Protein AF-A0A7V3MXJ9-F1 (afdb_monomer_lite)

Secondary structure (DSSP, 8-state):
-HHHHHHHHHHHHHHHHHHHHHHTTPPPPHHHHHHHH-----HHHHHHHHHHHHHHHHTTSS-TT---

Structure (mmCIF, N/CA/C/O backbone):
data_AF-A0A7V3MXJ9-F1
#
_entry.id   AF-A0A7V3MXJ9-F1
#
loop_
_atom_site.group_PDB
_atom_site.id
_atom_site.type_symbol
_atom_site.label_atom_id
_atom_site.label_alt_id
_atom_site.label_comp_id
_atom_site.label_asym_id
_atom_site.label_entity_id
_atom_site.label_seq_id
_atom_site.pdbx_PDB_ins_code
_atom_site.Cartn_x
_atom_site.Cartn_y
_atom_site.Cartn_z
_atom_site.occupancy
_atom_site.B_iso_or_equiv
_atom_site.auth_seq_id
_atom_site.auth_comp_id
_atom_site.auth_asym_id
_atom_site.auth_atom_id
_atom_site.pdbx_PDB_model_num
ATOM 1 N N . MET A 1 1 ? 12.425 0.464 -20.158 1.00 59.44 1 MET A N 1
ATOM 2 C CA . MET A 1 1 ? 13.204 1.357 -19.269 1.00 59.44 1 MET A CA 1
ATOM 3 C C . MET A 1 1 ? 12.435 2.565 -18.727 1.00 59.44 1 MET A C 1
ATOM 5 O O . MET A 1 1 ? 12.202 2.574 -17.528 1.00 59.44 1 MET A O 1
ATOM 9 N N . ARG A 1 2 ? 12.017 3.581 -19.513 1.00 63.50 2 ARG A N 1
ATOM 10 C CA . ARG A 1 2 ? 11.271 4.741 -18.945 1.00 63.50 2 ARG A CA 1
ATOM 11 C C . ARG A 1 2 ? 9.927 4.354 -18.309 1.00 63.50 2 ARG A C 1
ATOM 13 O O . ARG A 1 2 ? 9.607 4.843 -17.229 1.00 63.50 2 ARG A O 1
ATOM 20 N N . ASP A 1 3 ? 9.195 3.436 -18.935 1.00 72.69 3 ASP A N 1
ATOM 21 C CA . ASP A 1 3 ? 7.888 2.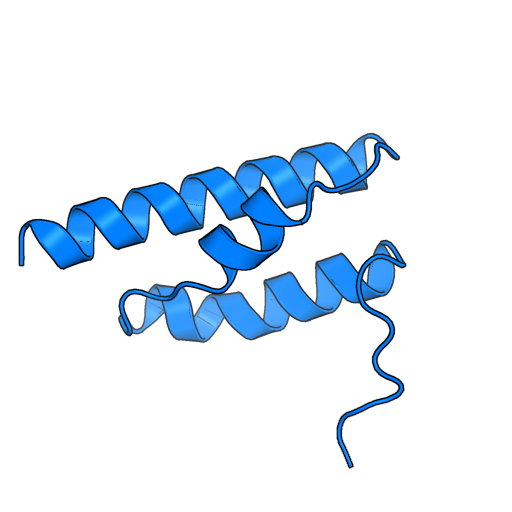988 -18.433 1.00 72.69 3 ASP A CA 1
ATOM 22 C C . ASP A 1 3 ? 7.988 2.130 -17.167 1.00 72.69 3 ASP A C 1
ATOM 24 O O . ASP A 1 3 ? 7.140 2.233 -16.283 1.00 72.69 3 ASP A O 1
ATOM 28 N N . GLU A 1 4 ? 9.056 1.342 -17.028 1.00 72.06 4 GLU A N 1
ATOM 29 C CA . GLU A 1 4 ? 9.299 0.506 -15.845 1.00 72.06 4 GLU A CA 1
ATOM 30 C C . GLU A 1 4 ? 9.630 1.359 -14.617 1.00 72.06 4 GLU A C 1
ATOM 32 O O . GLU A 1 4 ? 9.136 1.077 -13.528 1.00 72.06 4 GLU A O 1
ATOM 37 N N . TYR A 1 5 ? 10.407 2.435 -14.795 1.00 80.88 5 TYR A N 1
ATOM 38 C CA . TYR A 1 5 ? 10.706 3.390 -13.725 1.00 80.88 5 TYR A CA 1
ATOM 39 C C . TYR A 1 5 ? 9.461 4.183 -13.310 1.00 80.88 5 TYR A C 1
ATOM 41 O O . TYR A 1 5 ? 9.161 4.310 -12.125 1.00 80.88 5 TYR A O 1
ATOM 49 N N . ALA A 1 6 ? 8.683 4.669 -14.283 1.00 85.00 6 ALA A N 1
ATOM 50 C CA . ALA A 1 6 ? 7.426 5.354 -13.995 1.00 85.00 6 ALA A CA 1
ATOM 51 C C . ALA A 1 6 ? 6.428 4.434 -13.271 1.00 85.00 6 ALA A C 1
ATOM 53 O O . ALA A 1 6 ? 5.723 4.880 -12.365 1.00 85.00 6 ALA A O 1
ATOM 54 N N . GLN A 1 7 ? 6.376 3.151 -13.643 1.00 82.38 7 GLN A N 1
ATOM 55 C CA . GLN A 1 7 ? 5.572 2.161 -12.936 1.00 82.38 7 GLN A CA 1
ATOM 56 C C . GLN A 1 7 ? 6.082 1.937 -11.512 1.00 82.38 7 GLN A C 1
ATOM 58 O O . GLN A 1 7 ? 5.279 1.973 -10.587 1.00 82.38 7 GLN A O 1
ATOM 63 N N . HIS A 1 8 ? 7.394 1.779 -11.328 1.00 84.69 8 HIS A N 1
ATOM 64 C CA . HIS A 1 8 ? 8.012 1.606 -10.014 1.00 84.69 8 HIS A CA 1
ATOM 65 C C . HIS A 1 8 ? 7.634 2.735 -9.042 1.00 84.69 8 HIS A C 1
ATOM 67 O O . HIS A 1 8 ? 7.143 2.470 -7.944 1.00 84.69 8 HIS A O 1
ATOM 73 N N . GLU A 1 9 ? 7.770 3.990 -9.481 1.00 88.19 9 GLU A N 1
ATOM 74 C CA . GLU A 1 9 ? 7.388 5.177 -8.708 1.00 88.19 9 GLU A CA 1
ATOM 75 C C . GLU A 1 9 ? 5.904 5.173 -8.317 1.00 88.19 9 GLU A C 1
ATOM 77 O O . GLU A 1 9 ? 5.548 5.498 -7.181 1.00 88.19 9 GLU A O 1
ATOM 82 N N . ARG A 1 10 ? 5.013 4.790 -9.243 1.00 87.25 10 ARG A N 1
ATOM 83 C CA . ARG A 1 10 ? 3.573 4.692 -8.957 1.00 87.25 10 ARG A CA 1
ATOM 84 C C . ARG A 1 10 ? 3.292 3.640 -7.887 1.00 87.25 10 ARG A C 1
ATOM 86 O O . ARG A 1 10 ? 2.561 3.937 -6.942 1.00 87.25 10 ARG A O 1
ATOM 93 N N . SER A 1 11 ? 3.895 2.459 -8.002 1.00 84.31 11 SER A N 1
ATOM 94 C CA . SER A 1 11 ? 3.726 1.371 -7.035 1.00 84.31 11 SER A CA 1
ATOM 95 C C . SER A 1 11 ? 4.240 1.762 -5.651 1.00 84.31 11 SER A C 1
ATOM 97 O O . SER A 1 11 ? 3.569 1.512 -4.652 1.00 84.31 11 SER A O 1
ATOM 99 N N . TRP A 1 12 ? 5.395 2.430 -5.572 1.00 86.94 12 TRP A N 1
ATOM 100 C CA . TRP A 1 12 ? 5.957 2.914 -4.307 1.00 86.94 12 TRP A CA 1
ATOM 101 C C . TRP A 1 12 ? 5.074 3.957 -3.627 1.00 86.94 12 TRP A C 1
ATOM 103 O O . TRP A 1 12 ? 4.793 3.853 -2.432 1.00 86.94 12 TRP A O 1
ATOM 113 N N . ARG A 1 13 ? 4.571 4.936 -4.383 1.00 89.69 13 ARG A N 1
ATOM 114 C CA . ARG A 1 13 ? 3.653 5.946 -3.836 1.00 89.69 13 ARG A CA 1
ATOM 115 C C . ARG A 1 13 ? 2.353 5.321 -3.344 1.00 89.69 13 ARG A C 1
ATOM 117 O O . ARG A 1 13 ? 1.853 5.728 -2.300 1.00 89.69 13 ARG A O 1
ATOM 124 N N . ALA A 1 14 ? 1.820 4.338 -4.065 1.00 87.81 14 ALA A N 1
ATOM 125 C CA . ALA A 1 14 ? 0.621 3.621 -3.647 1.00 87.81 14 ALA A CA 1
ATOM 126 C C . ALA A 1 14 ? 0.851 2.840 -2.341 1.00 87.81 14 ALA A C 1
ATOM 128 O O . ALA A 1 14 ? 0.052 2.952 -1.415 1.00 87.81 14 ALA A O 1
ATOM 129 N N . ARG A 1 15 ? 1.996 2.158 -2.200 1.00 86.19 15 ARG A N 1
ATOM 130 C CA . ARG A 1 15 ? 2.389 1.497 -0.942 1.00 86.19 15 ARG A CA 1
ATOM 131 C C . ARG A 1 15 ? 2.477 2.457 0.234 1.00 86.19 15 ARG A C 1
ATOM 133 O O . ARG A 1 15 ? 1.940 2.168 1.297 1.00 86.19 15 ARG A O 1
ATOM 140 N N . ALA A 1 16 ? 3.100 3.616 0.037 1.00 87.31 16 ALA A N 1
ATOM 141 C CA . ALA A 1 16 ? 3.194 4.625 1.086 1.00 87.31 16 ALA A CA 1
ATOM 142 C C . ALA A 1 16 ? 1.807 5.118 1.537 1.00 87.31 16 ALA A C 1
ATOM 144 O O . ALA A 1 16 ? 1.583 5.309 2.730 1.00 87.31 16 ALA A O 1
ATOM 145 N N . ARG A 1 17 ? 0.854 5.283 0.606 1.00 88.94 17 ARG A N 1
ATOM 146 C CA . ARG A 1 17 ? -0.532 5.653 0.942 1.00 88.94 17 ARG A CA 1
ATOM 147 C C . ARG A 1 17 ? -1.246 4.565 1.733 1.00 88.94 17 ARG A C 1
ATOM 149 O O . ARG A 1 17 ? -1.903 4.897 2.713 1.00 88.94 17 ARG A O 1
ATOM 156 N N . ILE A 1 18 ? -1.088 3.300 1.341 1.00 85.94 18 ILE A N 1
ATOM 157 C CA . ILE A 1 18 ? -1.641 2.149 2.070 1.00 85.94 18 ILE A CA 1
ATOM 158 C C . ILE A 1 18 ? -1.124 2.142 3.508 1.00 85.94 18 ILE A C 1
ATOM 160 O O . ILE A 1 18 ? -1.924 2.125 4.439 1.00 85.94 18 ILE A O 1
ATOM 164 N N . ALA A 1 19 ? 0.197 2.226 3.693 1.00 83.88 19 ALA A N 1
ATOM 165 C CA . ALA A 1 19 ? 0.811 2.220 5.017 1.00 83.88 19 ALA A CA 1
ATOM 166 C C . ALA A 1 19 ? 0.309 3.387 5.887 1.00 83.88 19 ALA A C 1
ATOM 168 O O . ALA A 1 19 ? -0.033 3.197 7.052 1.00 83.88 19 ALA A O 1
ATOM 169 N N . GLN A 1 20 ? 0.191 4.591 5.314 1.00 87.44 20 GLN A N 1
ATOM 170 C CA . GLN A 1 20 ? -0.356 5.758 6.017 1.00 87.44 20 GLN A CA 1
ATOM 171 C C . GLN A 1 20 ? -1.844 5.612 6.356 1.00 87.44 20 GLN A C 1
ATOM 173 O O . GLN A 1 20 ? -2.273 6.069 7.414 1.00 87.44 20 GLN A O 1
ATOM 178 N N . ALA A 1 21 ? -2.650 5.029 5.466 1.00 8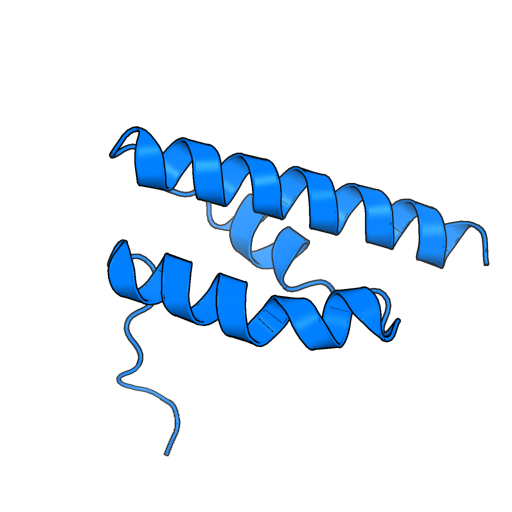5.44 21 ALA A N 1
ATOM 179 C CA . ALA A 1 21 ? -4.067 4.786 5.715 1.00 85.44 21 ALA A CA 1
ATOM 180 C C . ALA A 1 21 ? -4.252 3.761 6.840 1.00 85.44 21 ALA A C 1
ATOM 182 O O . ALA A 1 21 ? -4.948 4.063 7.808 1.00 85.44 21 ALA A O 1
ATOM 183 N N . ALA A 1 22 ? -3.538 2.633 6.774 1.00 83.00 22 ALA A N 1
ATOM 184 C CA . ALA A 1 22 ? -3.550 1.596 7.801 1.00 83.00 22 ALA A CA 1
ATOM 185 C C . ALA A 1 22 ? -3.102 2.134 9.171 1.00 83.00 22 ALA A C 1
ATOM 187 O O . ALA A 1 22 ? -3.807 1.957 10.161 1.00 83.00 22 ALA A O 1
ATOM 188 N N . ALA A 1 23 ? -1.986 2.873 9.228 1.00 81.88 23 ALA A N 1
ATOM 189 C CA . ALA A 1 23 ? -1.494 3.475 10.471 1.00 81.88 23 ALA A CA 1
ATOM 190 C C . ALA A 1 23 ? -2.466 4.508 11.068 1.00 81.88 23 ALA A C 1
ATOM 192 O O . ALA A 1 23 ? -2.535 4.669 12.283 1.00 81.88 23 ALA A O 1
ATOM 193 N N . ALA A 1 24 ? -3.227 5.206 10.220 1.00 84.38 24 ALA A N 1
ATOM 194 C CA . ALA A 1 24 ? -4.242 6.168 10.640 1.00 84.38 24 ALA A CA 1
ATOM 195 C C . ALA A 1 24 ? -5.612 5.527 10.940 1.00 84.38 24 ALA A C 1
ATOM 197 O O . ALA A 1 24 ? -6.556 6.259 11.234 1.00 84.38 24 ALA A O 1
ATOM 198 N N . GLY A 1 25 ? -5.754 4.200 10.810 1.00 81.69 25 GLY A N 1
ATOM 199 C CA . GLY A 1 25 ? -7.041 3.507 10.937 1.00 81.69 25 GLY A CA 1
ATOM 200 C C . GLY A 1 25 ? -8.077 3.950 9.896 1.00 81.69 25 GLY A C 1
ATOM 201 O O . GLY A 1 25 ? -9.278 3.879 10.146 1.00 81.69 25 GLY A O 1
ATOM 202 N N . ARG A 1 26 ? -7.625 4.473 8.751 1.00 82.94 26 ARG A N 1
ATOM 203 C CA . ARG A 1 26 ? -8.491 4.915 7.654 1.00 82.94 26 ARG A CA 1
ATOM 204 C C . ARG A 1 26 ? -8.679 3.791 6.635 1.00 82.94 26 ARG A C 1
ATOM 206 O O . ARG A 1 26 ? -7.772 2.974 6.472 1.00 82.94 26 ARG A O 1
ATOM 213 N N . PRO A 1 27 ? -9.808 3.783 5.905 1.00 82.50 27 PRO A N 1
ATOM 214 C CA . PRO A 1 27 ? -10.012 2.851 4.806 1.00 82.50 27 PRO A CA 1
ATOM 215 C C . PRO A 1 27 ? -8.872 2.931 3.787 1.00 82.50 27 PRO A C 1
ATOM 217 O O . PRO A 1 27 ? -8.407 4.021 3.440 1.00 82.50 27 PRO A O 1
ATOM 220 N N . VAL A 1 28 ? -8.430 1.769 3.312 1.00 83.31 28 VAL A N 1
ATOM 221 C CA . VAL A 1 28 ? -7.501 1.657 2.187 1.00 83.31 28 VAL A CA 1
ATOM 222 C C . VAL A 1 28 ? -8.314 1.617 0.895 1.00 83.31 28 VAL A C 1
ATOM 224 O O . VAL A 1 28 ? -9.290 0.884 0.797 1.00 83.31 28 VAL A O 1
ATOM 227 N N . GLU A 1 29 ? -7.907 2.401 -0.099 1.00 84.62 29 GLU A N 1
ATOM 228 C CA . GLU A 1 29 ? -8.582 2.468 -1.396 1.00 84.62 29 GLU A CA 1
ATOM 229 C C . GLU A 1 29 ? -8.132 1.322 -2.322 1.00 84.62 29 GLU A C 1
ATOM 231 O O . GLU A 1 29 ? -6.931 1.139 -2.551 1.00 84.62 29 GLU A O 1
ATOM 236 N N . ASP A 1 30 ? -9.077 0.625 -2.963 1.00 78.56 30 ASP A N 1
ATOM 237 C CA . ASP A 1 30 ? -8.809 -0.492 -3.894 1.00 78.56 30 ASP A CA 1
ATOM 238 C C . ASP A 1 30 ? -7.851 -0.120 -5.035 1.00 78.56 30 ASP A C 1
ATOM 240 O O . ASP A 1 30 ? -7.042 -0.932 -5.502 1.00 78.56 30 ASP A O 1
ATOM 244 N N . ARG A 1 31 ? -7.901 1.143 -5.481 1.00 80.88 31 ARG A N 1
ATOM 245 C CA . ARG A 1 31 ? -6.987 1.662 -6.507 1.00 80.88 31 ARG A CA 1
ATOM 246 C C . ARG A 1 31 ? -5.535 1.643 -6.032 1.00 80.88 31 ARG A C 1
ATOM 248 O O . ARG A 1 31 ? -4.645 1.346 -6.823 1.00 80.88 31 ARG A O 1
ATOM 255 N N . ASP A 1 32 ? -5.288 1.974 -4.765 1.00 82.38 32 ASP A N 1
ATOM 256 C CA . ASP A 1 32 ? -3.937 2.032 -4.220 1.00 82.38 32 ASP A CA 1
ATOM 257 C C . ASP A 1 32 ? -3.420 0.601 -4.023 1.00 82.38 32 ASP A C 1
ATOM 259 O O . ASP A 1 32 ? -2.269 0.332 -4.359 1.00 82.38 32 ASP A O 1
ATOM 263 N N . VAL A 1 33 ? -4.281 -0.347 -3.631 1.00 77.62 33 VAL A N 1
ATOM 264 C CA . VAL A 1 33 ? -3.950 -1.786 -3.600 1.00 77.62 33 VAL A CA 1
ATOM 265 C C . VAL A 1 33 ? -3.576 -2.292 -4.993 1.00 77.62 33 VAL A C 1
ATOM 267 O O . VAL A 1 33 ? -2.493 -2.846 -5.181 1.00 77.62 33 VAL A O 1
ATOM 270 N N . THR A 1 34 ? -4.414 -2.037 -5.998 1.00 79.19 34 THR A N 1
ATOM 271 C CA . THR A 1 34 ? -4.170 -2.469 -7.385 1.00 79.19 34 THR A CA 1
ATOM 272 C C . THR A 1 34 ? -2.857 -1.902 -7.933 1.00 79.19 34 THR A C 1
ATOM 274 O O . THR A 1 34 ? -2.059 -2.627 -8.529 1.00 79.19 34 THR A O 1
ATOM 277 N N . VAL A 1 35 ? -2.582 -0.614 -7.701 1.00 82.50 35 VAL A N 1
ATOM 278 C CA . VAL A 1 35 ? -1.344 0.037 -8.159 1.00 82.50 35 VAL A CA 1
ATOM 279 C C . VAL A 1 35 ? -0.119 -0.459 -7.384 1.00 82.50 35 VAL A C 1
ATOM 281 O O . VAL A 1 35 ? 0.935 -0.665 -7.986 1.00 82.50 35 VAL A O 1
ATOM 284 N N . ALA A 1 36 ? -0.242 -0.686 -6.075 1.00 80.56 36 ALA A N 1
ATOM 285 C CA . ALA A 1 36 ? 0.837 -1.208 -5.238 1.00 80.56 36 ALA A CA 1
ATOM 286 C C . ALA A 1 36 ? 1.218 -2.652 -5.602 1.00 80.56 36 ALA A C 1
ATOM 288 O O . ALA A 1 36 ? 2.397 -3.013 -5.533 1.00 80.56 36 ALA A O 1
ATOM 289 N N . LEU A 1 37 ? 0.233 -3.461 -6.006 1.00 73.44 37 LEU A N 1
ATOM 290 C CA . LEU A 1 37 ? 0.424 -4.824 -6.509 1.00 73.44 37 LEU A CA 1
ATOM 291 C C . LEU A 1 37 ? 0.907 -4.855 -7.966 1.00 73.44 37 LEU A C 1
ATOM 293 O O . LEU A 1 37 ? 1.576 -5.810 -8.364 1.00 73.44 37 LEU A O 1
ATOM 297 N N . GLY A 1 38 ? 0.627 -3.808 -8.749 1.00 72.81 38 GLY A N 1
ATOM 298 C CA . GLY A 1 38 ? 1.169 -3.605 -10.090 1.00 72.81 38 GLY A CA 1
ATOM 299 C C . GLY A 1 38 ? 2.689 -3.441 -10.059 1.00 72.81 38 GLY A C 1
ATOM 300 O O . GLY A 1 38 ? 3.199 -2.329 -9.999 1.00 72.81 38 GLY A O 1
ATOM 301 N N . SER A 1 39 ? 3.424 -4.550 -10.070 1.00 67.81 39 SER A N 1
ATOM 302 C CA . SER A 1 39 ? 4.887 -4.604 -9.985 1.00 67.81 39 SER A CA 1
ATOM 303 C C . SER A 1 39 ? 5.545 -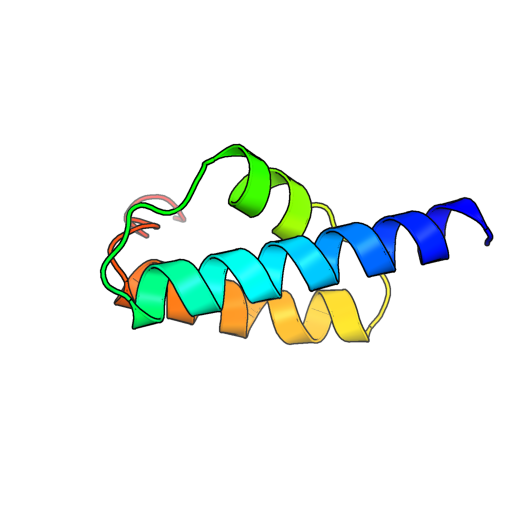4.367 -11.348 1.00 67.81 39 SER A C 1
ATOM 305 O O . SER A 1 39 ? 5.144 -4.969 -12.340 1.00 67.81 39 SER A O 1
ATOM 307 N N . CYS A 1 40 ? 6.618 -3.568 -11.402 1.00 75.19 40 CYS A N 1
ATOM 308 C CA . CYS A 1 40 ? 7.482 -3.480 -12.590 1.00 75.19 40 CYS A CA 1
ATOM 309 C C . CYS A 1 40 ? 8.411 -4.704 -12.757 1.00 75.19 40 CYS A C 1
ATOM 311 O O . CYS A 1 40 ? 9.257 -4.726 -13.645 1.00 75.19 40 CYS A O 1
ATOM 313 N N . GLY A 1 41 ? 8.298 -5.717 -11.888 1.00 67.38 41 GLY A N 1
ATOM 314 C CA . GLY A 1 41 ? 9.068 -6.961 -11.966 1.00 67.38 41 GLY A CA 1
ATOM 315 C C . GLY A 1 41 ? 10.507 -6.873 -11.442 1.00 67.38 41 GLY A C 1
ATOM 316 O O . GLY A 1 41 ? 11.197 -7.897 -11.401 1.00 67.38 41 GLY A O 1
ATOM 317 N N . CYS A 1 42 ? 10.980 -5.706 -10.992 1.00 75.25 42 CYS A N 1
ATOM 318 C CA . CYS A 1 42 ? 12.324 -5.572 -10.420 1.00 75.25 42 CYS A CA 1
ATOM 319 C C . CYS A 1 42 ? 12.469 -6.335 -9.085 1.00 75.25 42 CYS A C 1
ATOM 321 O O . CYS A 1 42 ? 11.480 -6.706 -8.441 1.00 75.25 42 CYS A O 1
ATOM 323 N N . GLY A 1 43 ? 13.715 -6.601 -8.677 1.00 70.81 43 GLY A N 1
ATOM 324 C CA . GLY A 1 43 ? 14.018 -7.335 -7.441 1.00 70.81 43 GLY A CA 1
ATOM 325 C C . GLY A 1 43 ? 13.443 -6.666 -6.190 1.00 70.81 43 GLY A C 1
ATOM 326 O O . GLY A 1 43 ? 12.868 -7.345 -5.345 1.00 70.81 43 GLY A O 1
ATOM 327 N N . GLU A 1 44 ? 13.495 -5.335 -6.119 1.00 73.19 44 GLU A N 1
ATOM 328 C CA . GLU A 1 44 ? 12.946 -4.559 -5.002 1.00 73.19 44 GLU A CA 1
ATOM 329 C C . GLU A 1 44 ? 11.427 -4.676 -4.907 1.00 73.19 44 GLU A C 1
ATOM 331 O O . GLU A 1 44 ? 10.901 -4.953 -3.829 1.00 73.19 44 GLU A O 1
ATOM 336 N N . CYS A 1 45 ? 10.707 -4.532 -6.028 1.00 71.81 45 CYS A N 1
ATOM 337 C CA . CYS A 1 45 ? 9.257 -4.712 -6.0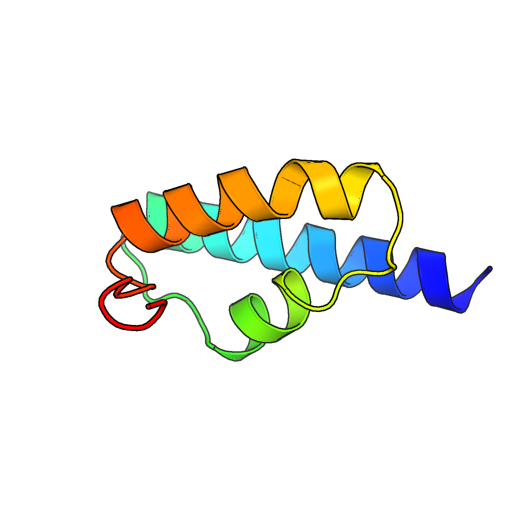55 1.00 71.81 45 CYS A CA 1
ATOM 338 C C . CYS A 1 45 ? 8.871 -6.126 -5.612 1.00 71.81 45 CYS A C 1
ATOM 340 O O . CYS A 1 45 ? 7.942 -6.268 -4.820 1.00 71.81 45 CYS A O 1
ATOM 342 N N . ARG A 1 46 ? 9.606 -7.157 -6.055 1.00 73.88 46 ARG A N 1
ATOM 343 C CA . ARG A 1 46 ? 9.380 -8.551 -5.636 1.00 73.88 46 ARG A CA 1
ATOM 344 C C . ARG A 1 46 ? 9.645 -8.774 -4.147 1.00 73.88 46 ARG A C 1
ATOM 346 O O . ARG A 1 46 ? 8.839 -9.432 -3.496 1.00 73.88 46 ARG A O 1
ATOM 353 N N . ALA A 1 47 ? 10.730 -8.218 -3.609 1.00 76.69 47 ALA A N 1
ATOM 354 C CA . ALA A 1 47 ? 11.100 -8.379 -2.202 1.00 76.69 47 ALA A CA 1
ATOM 355 C C . ALA A 1 47 ? 10.042 -7.799 -1.246 1.00 76.69 47 ALA A C 1
ATOM 357 O O . ALA A 1 47 ? 9.746 -8.383 -0.211 1.00 76.69 47 ALA A O 1
ATOM 358 N N . SER A 1 48 ? 9.416 -6.694 -1.641 1.00 74.44 48 SER A N 1
ATOM 359 C CA . SER A 1 48 ? 8.491 -5.911 -0.810 1.00 74.44 48 SER A CA 1
ATOM 360 C C . SER A 1 48 ? 7.015 -6.317 -0.924 1.00 74.44 48 SER A C 1
ATOM 362 O O . SER A 1 48 ? 6.201 -5.876 -0.118 1.00 74.44 48 SER A O 1
ATOM 364 N N . VAL A 1 49 ? 6.630 -7.161 -1.896 1.00 75.19 49 VAL A N 1
ATOM 365 C CA . VAL A 1 49 ? 5.234 -7.639 -2.030 1.00 75.19 49 VAL A CA 1
ATOM 366 C C . VAL A 1 49 ? 4.796 -8.458 -0.815 1.00 75.19 49 VAL A C 1
ATOM 368 O O . VAL A 1 49 ? 3.660 -8.318 -0.374 1.00 75.19 49 VAL A O 1
ATOM 371 N N . ARG A 1 50 ? 5.683 -9.293 -0.256 1.00 75.31 50 ARG A N 1
ATOM 372 C CA . ARG A 1 50 ? 5.346 -10.118 0.916 1.00 75.31 50 ARG A CA 1
ATOM 373 C C . ARG A 1 5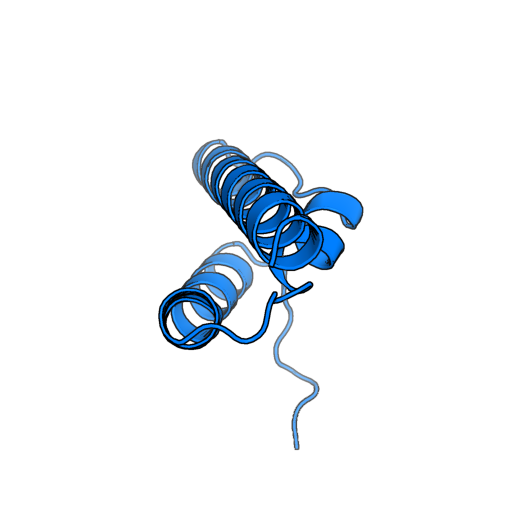0 ? 5.085 -9.276 2.157 1.00 75.31 50 ARG A C 1
ATOM 375 O O . ARG A 1 50 ? 4.132 -9.559 2.874 1.00 75.31 50 ARG A O 1
ATOM 382 N N . ASP A 1 51 ? 5.909 -8.262 2.394 1.00 78.12 51 ASP A N 1
ATOM 383 C CA . ASP A 1 51 ? 5.745 -7.392 3.558 1.00 78.12 51 ASP A CA 1
ATOM 384 C C . ASP A 1 51 ? 4.489 -6.531 3.419 1.00 78.12 51 ASP A C 1
ATOM 386 O O . ASP A 1 51 ? 3.677 -6.502 4.338 1.00 78.12 51 ASP A O 1
ATOM 390 N N . LEU A 1 52 ? 4.226 -5.991 2.222 1.00 75.75 52 LEU A N 1
ATOM 391 C CA . LEU A 1 52 ? 2.968 -5.297 1.938 1.00 75.75 52 LEU A CA 1
ATOM 392 C C . LEU A 1 52 ? 1.740 -6.194 2.177 1.00 75.75 52 LEU A C 1
ATOM 394 O O . LEU A 1 52 ? 0.759 -5.753 2.768 1.00 75.75 52 LEU A O 1
ATOM 398 N N . ALA A 1 53 ? 1.775 -7.452 1.727 1.00 75.44 53 ALA A N 1
ATOM 399 C CA . ALA A 1 53 ? 0.668 -8.384 1.931 1.00 75.44 53 ALA A CA 1
ATOM 400 C C . ALA A 1 53 ? 0.431 -8.684 3.422 1.00 75.44 53 ALA A C 1
ATOM 402 O O . ALA A 1 53 ? -0.717 -8.764 3.854 1.00 75.44 53 ALA A O 1
ATOM 403 N N . ARG A 1 54 ? 1.502 -8.804 4.222 1.00 79.69 54 ARG A N 1
ATOM 404 C CA . ARG A 1 54 ? 1.402 -8.968 5.683 1.00 79.69 54 ARG A CA 1
ATOM 405 C C . ARG A 1 54 ? 0.800 -7.742 6.356 1.00 79.69 54 ARG A C 1
ATOM 407 O O . ARG A 1 54 ? -0.060 -7.900 7.214 1.00 79.69 54 ARG A O 1
ATOM 414 N N . GLU A 1 55 ? 1.233 -6.545 5.973 1.00 75.56 55 GLU A N 1
ATOM 415 C CA . GLU A 1 55 ? 0.706 -5.286 6.513 1.00 75.56 55 GLU A CA 1
ATOM 416 C C . GLU A 1 55 ? -0.785 -5.126 6.200 1.00 75.56 55 GLU A C 1
ATOM 418 O O . GLU A 1 55 ? -1.578 -4.820 7.087 1.00 75.56 55 GLU A O 1
ATOM 423 N N . LEU A 1 56 ? -1.183 -5.408 4.958 1.00 74.38 56 LEU A N 1
ATOM 424 C CA . LEU A 1 56 ? -2.583 -5.386 4.533 1.00 74.38 56 LEU A CA 1
ATOM 425 C C . LEU A 1 56 ? -3.438 -6.429 5.265 1.00 74.38 56 LEU A C 1
ATOM 427 O O . LEU A 1 56 ? -4.584 -6.142 5.606 1.00 74.38 56 LEU A 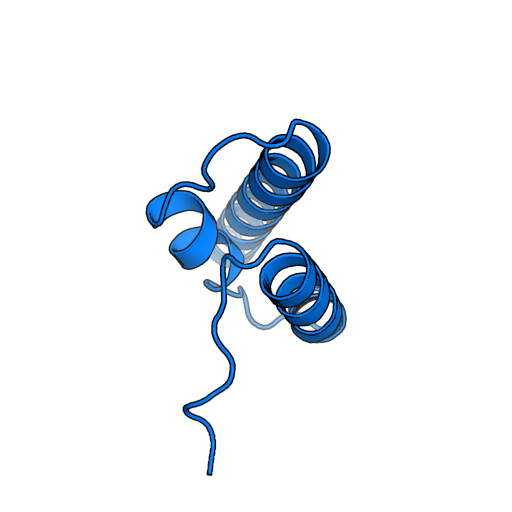O 1
ATOM 431 N N . HIS A 1 57 ? -2.891 -7.617 5.531 1.00 79.56 57 HIS A N 1
ATOM 432 C CA . HIS A 1 57 ? -3.571 -8.629 6.337 1.00 79.56 57 HIS A CA 1
ATOM 433 C C . HIS A 1 57 ? -3.730 -8.188 7.798 1.00 79.56 57 HIS A C 1
ATOM 435 O O . HIS A 1 57 ? -4.824 -8.266 8.349 1.00 79.56 57 HIS A O 1
ATOM 441 N N . ALA A 1 58 ? -2.668 -7.660 8.413 1.00 77.19 58 ALA A N 1
ATOM 442 C CA . ALA A 1 58 ? -2.712 -7.148 9.783 1.00 77.19 58 ALA A CA 1
ATOM 443 C C . ALA A 1 58 ? -3.693 -5.972 9.939 1.00 77.19 58 ALA A C 1
ATOM 445 O O . ALA A 1 58 ? -4.310 -5.818 10.990 1.00 77.19 58 ALA A O 1
ATOM 446 N N . ALA A 1 59 ? -3.864 -5.169 8.887 1.00 70.00 59 ALA A N 1
ATOM 447 C CA . ALA A 1 59 ? -4.843 -4.088 8.827 1.00 70.00 59 ALA A CA 1
ATOM 448 C C . ALA A 1 59 ? -6.286 -4.564 8.551 1.00 70.00 59 ALA A C 1
ATOM 450 O O . ALA A 1 59 ? -7.190 -3.733 8.504 1.00 70.00 59 ALA A O 1
ATOM 451 N N . GLY A 1 60 ? -6.515 -5.867 8.338 1.00 73.25 60 GLY A N 1
ATOM 452 C CA . GLY A 1 60 ? -7.832 -6.428 8.013 1.00 73.25 60 GLY A CA 1
ATOM 453 C C . GLY A 1 60 ? -8.344 -6.066 6.613 1.00 73.25 60 GLY A C 1
ATOM 454 O O . GLY A 1 60 ? -9.532 -6.198 6.343 1.00 73.25 60 GLY A O 1
ATOM 455 N N . VAL A 1 61 ? -7.462 -5.584 5.731 1.00 71.12 61 VAL A N 1
ATOM 456 C CA . VAL A 1 61 ? -7.794 -5.176 4.354 1.00 71.12 61 VAL A CA 1
ATOM 457 C C . VAL A 1 61 ? -7.736 -6.368 3.400 1.00 71.12 61 VAL A C 1
ATOM 459 O O . VAL A 1 61 ? -8.534 -6.459 2.472 1.00 71.12 61 VAL A O 1
ATOM 462 N N . LEU A 1 62 ? -6.791 -7.286 3.622 1.00 66.50 62 LEU A N 1
ATOM 463 C CA . LEU A 1 62 ? -6.728 -8.565 2.917 1.00 66.50 62 LEU A CA 1
ATOM 464 C C . LEU A 1 62 ? -7.170 -9.692 3.844 1.00 66.50 62 LEU A C 1
ATOM 466 O O . LEU A 1 62 ? -6.497 -9.998 4.834 1.00 66.50 62 LEU A O 1
ATOM 470 N N . ASP A 1 63 ? -8.263 -10.344 3.466 1.00 59.66 63 ASP A N 1
ATOM 471 C CA . ASP A 1 63 ? -8.676 -11.604 4.063 1.00 59.66 63 ASP A CA 1
ATOM 472 C C . ASP A 1 63 ? -7.978 -12.750 3.316 1.00 59.66 63 ASP A C 1
ATOM 474 O O . ASP A 1 63 ? -8.180 -12.948 2.116 1.00 59.66 63 ASP A O 1
ATOM 478 N N . VAL A 1 64 ? -7.069 -13.466 3.985 1.00 57.19 64 VAL A N 1
ATOM 479 C CA . VAL A 1 64 ? -6.206 -14.478 3.335 1.00 57.19 64 VAL A CA 1
ATOM 480 C C . VAL A 1 64 ? -6.889 -15.844 3.222 1.00 57.19 64 VAL A C 1
ATOM 482 O O . VAL A 1 64 ? -6.222 -16.843 2.960 1.00 57.19 64 VAL A O 1
ATOM 485 N N . GLU A 1 65 ? -8.213 -15.921 3.372 1.00 53.09 65 GLU A N 1
ATOM 486 C CA . GLU A 1 65 ? -8.951 -17.189 3.280 1.00 53.09 65 GLU A CA 1
ATOM 487 C C . GLU A 1 65 ? -8.922 -17.845 1.882 1.00 53.09 65 GLU A C 1
ATOM 489 O O . GLU A 1 65 ? -9.377 -18.977 1.722 1.00 53.09 65 GLU A O 1
ATOM 494 N N . ALA A 1 66 ? -8.338 -17.205 0.866 1.00 44.59 66 ALA A N 1
ATOM 495 C CA . ALA A 1 66 ? -8.386 -17.675 -0.517 1.00 44.59 66 ALA A CA 1
ATOM 496 C C . ALA A 1 66 ? -7.009 -17.797 -1.193 1.00 44.59 66 ALA A C 1
ATOM 498 O O . ALA A 1 66 ? -6.792 -17.232 -2.259 1.00 44.59 66 ALA A O 1
ATOM 499 N N . VAL A 1 67 ? -6.077 -18.565 -0.624 1.00 41.53 67 VAL A N 1
ATOM 500 C CA . VAL A 1 67 ? -5.019 -19.209 -1.430 1.00 41.53 67 VAL A CA 1
ATOM 501 C C . VAL A 1 67 ? -4.785 -20.627 -0.899 1.00 41.53 67 VAL A C 1
ATOM 503 O O . VAL A 1 67 ? -3.965 -20.843 -0.007 1.00 41.53 67 VAL A O 1
ATOM 506 N N . ARG A 1 68 ? -5.544 -21.589 -1.429 1.00 39.16 68 ARG A N 1
ATOM 507 C CA . ARG A 1 68 ? -5.241 -23.025 -1.365 1.00 39.16 68 ARG A CA 1
ATOM 508 C C . ARG A 1 68 ? -4.795 -23.499 -2.737 1.00 39.16 68 ARG A C 1
ATOM 510 O O . ARG A 1 68 ? -5.430 -23.060 -3.721 1.00 39.16 68 ARG A O 1
#

Sequence (68 aa):
MRDEYAQHERSWRARARIAQAAAAGRPVEDRDVTVALGSCGCGECRASVRDLARELHAAGVLDVEAVR

Foldseek 3Di:
DVVLVVLVVQLVVLLVQQLVCLVVLHDRDPVSVVSVLSHSPDPVSVVCPVVSVVSCVVSVNDDPPPDD

Radius of gyration: 12.19 Å; chains: 1; bounding box: 24×29×30 Å

pLDDT: mean 76.04, std 10.77, range [39.16, 89.69]